Protein AF-A0A7C6P1P8-F1 (afdb_monomer)

Foldseek 3Di:
DVVVVVVVVVVVVVLVVVLVVLLVLLLVLLQQLLVLVVVLVVLVVVLVVLLVVCVPPVVVLNVCCCDDVNVPPPSNVVNVVSVVVSVVSVVSNVVSLVSNLVSVVVQVVSDQVSCCVRLVGDDDVVLSVQCSVCVVVQDRDPDSVVSSVSSSVSSVVSRPDDDD

pLDDT: mean 88.24, std 12.46, range [50.94, 98.44]

Nearest PDB structures (foldseek):
  8e00-assembly1_A  TM=4.284E-01  e=1.071E+00  Saccharomyces cerevisiae
  6nct-assembly1_B  TM=3.835E-01  e=2.037E+00  Homo sapiens
  5ew5-assembly4_D  TM=2.645E-01  e=1.071E+00  Escherichia coli
  5y05-assembly1_A  TM=2.823E-01  e=2.248E+00  Mycolicibacterium smegmatis MC2 155

Radius of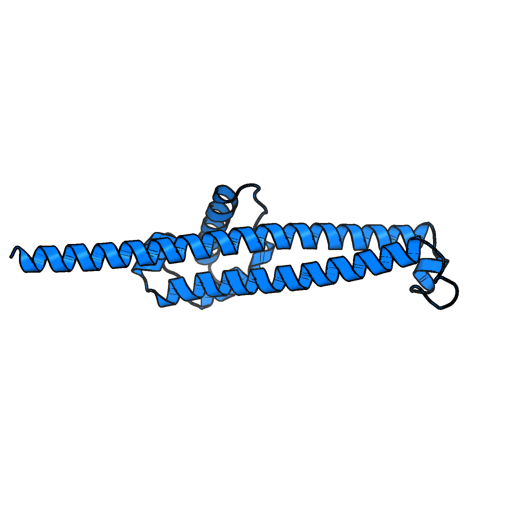 gyration: 22.88 Å; Cα contacts (8 Å, |Δi|>4): 119; chains: 1; bounding box: 51×26×79 Å

Solvent-accessible surface area (backbone atoms only — not comparable to full-atom values): 8839 Å² total; per-residue (Å²): 112,68,71,60,51,54,53,54,53,50,55,47,52,56,46,53,58,50,48,51,51,50,43,51,50,34,40,52,23,42,40,47,25,46,53,30,46,51,53,25,50,56,38,47,55,49,46,53,56,49,52,56,48,27,53,74,76,37,41,69,48,46,77,47,73,49,39,92,90,34,78,78,44,67,66,44,52,50,53,52,51,44,54,54,50,30,52,54,33,45,55,52,22,56,52,23,48,53,45,32,51,49,34,52,50,54,34,57,75,64,32,66,67,41,22,37,75,66,62,67,45,78,78,54,70,71,50,52,54,52,47,65,76,49,47,88,73,61,75,81,47,88,55,62,67,54,30,35,53,50,49,43,50,50,52,51,53,55,63,69,50,75,84,131

Mean predicted aligned error: 6.83 Å

Secondary structure (DSSP, 8-state):
-HHHHHHHHHHHHHHHHHHHHHHHHHHHHHHHHHHHHHHHHHHHHHHHHHHHHHHHH-HHHHHTTT-TTTTT-HHHHHHHHHHHHHHHHHHHHHHHHHHHHHHHHHHHHT-HHHHHHHTSS---HHHHHHHHHTGGGS---SSHHHHHHHHHHHHHHHHHSPP-

Structure (mmCIF, N/CA/C/O backbone):
data_AF-A0A7C6P1P8-F1
#
_entry.id   AF-A0A7C6P1P8-F1
#
loop_
_atom_site.group_PDB
_atom_site.id
_atom_site.type_symbol
_atom_site.label_atom_id
_atom_site.label_alt_id
_atom_site.label_comp_id
_atom_site.label_asym_id
_atom_site.label_entity_id
_atom_site.label_seq_id
_atom_site.pdbx_PDB_ins_code
_atom_site.Cartn_x
_atom_site.Cartn_y
_atom_site.Cartn_z
_atom_site.occupancy
_atom_site.B_iso_or_equiv
_atom_site.auth_seq_id
_atom_site.auth_comp_id
_atom_site.auth_asym_id
_atom_site.auth_atom_id
_atom_site.pdbx_PDB_model_num
ATOM 1 N N . MET A 1 1 ? -15.054 3.301 46.438 1.00 60.84 1 MET A N 1
ATOM 2 C CA . MET A 1 1 ? -15.630 3.971 45.246 1.00 60.84 1 MET A CA 1
ATOM 3 C C . MET A 1 1 ? -14.562 4.733 44.479 1.00 60.84 1 MET A C 1
ATOM 5 O O . MET A 1 1 ? -14.574 4.644 43.265 1.00 60.84 1 MET A O 1
ATOM 9 N N . GLU A 1 2 ? -13.632 5.410 45.156 1.00 63.78 2 GLU A N 1
ATOM 10 C CA . GLU A 1 2 ? -12.509 6.123 44.520 1.00 63.78 2 GLU A CA 1
ATOM 11 C C . GLU A 1 2 ? -11.496 5.169 43.857 1.00 63.78 2 GLU A C 1
ATOM 13 O O . GLU A 1 2 ? -11.238 5.313 42.671 1.00 63.78 2 GLU A O 1
ATOM 18 N N . GLU A 1 3 ? -11.086 4.092 44.542 1.00 62.62 3 GLU A N 1
ATOM 19 C CA . GLU A 1 3 ? -10.200 3.049 43.973 1.00 62.62 3 GLU A CA 1
ATOM 20 C C . GLU A 1 3 ? -10.800 2.314 42.763 1.00 62.62 3 GLU A C 1
ATOM 22 O O . GLU A 1 3 ? -10.082 1.908 41.858 1.00 62.62 3 GLU A O 1
ATOM 27 N N . ILE A 1 4 ? -12.128 2.142 42.724 1.00 67.12 4 ILE A N 1
ATOM 28 C CA . ILE A 1 4 ? -12.793 1.530 41.564 1.00 67.12 4 ILE A CA 1
ATOM 29 C C . ILE A 1 4 ? -12.767 2.516 40.398 1.00 67.12 4 ILE A C 1
ATOM 31 O O . ILE A 1 4 ? -12.526 2.112 39.280 1.00 67.12 4 ILE A O 1
ATOM 35 N N . LYS A 1 5 ? -12.957 3.814 40.625 1.00 66.75 5 LYS A N 1
ATOM 36 C CA . LYS A 1 5 ? -12.894 4.791 39.536 1.00 66.75 5 LYS A CA 1
ATOM 37 C C . LYS A 1 5 ? -11.484 4.892 38.932 1.00 66.75 5 LYS A C 1
ATOM 39 O O . LYS A 1 5 ? -11.348 4.907 37.718 1.00 66.75 5 LYS A O 1
ATOM 44 N N . GLU A 1 6 ? -10.455 4.872 39.774 1.00 70.38 6 GLU A N 1
ATOM 45 C CA . GLU A 1 6 ? -9.048 4.990 39.365 1.00 70.38 6 GLU A CA 1
ATOM 46 C C . GLU A 1 6 ? -8.565 3.812 38.497 1.00 70.38 6 GLU A C 1
ATOM 48 O O . GLU A 1 6 ? -7.874 4.015 37.500 1.00 70.38 6 GLU A O 1
ATOM 53 N N . VAL A 1 7 ? -8.986 2.581 38.815 1.00 70.81 7 VAL A N 1
ATOM 54 C CA . VAL A 1 7 ? -8.667 1.396 37.995 1.00 70.81 7 VAL A CA 1
ATOM 55 C C . VAL A 1 7 ? -9.317 1.484 36.612 1.00 70.81 7 VAL A C 1
ATOM 57 O O . VAL A 1 7 ? -8.662 1.202 35.614 1.00 70.81 7 VAL A O 1
ATOM 60 N N . TRP A 1 8 ? -10.575 1.925 36.542 1.00 66.81 8 TRP A N 1
ATOM 61 C CA . TRP A 1 8 ? -11.303 2.035 35.275 1.00 66.81 8 TRP A CA 1
ATOM 62 C C . TRP A 1 8 ? -10.754 3.161 34.394 1.00 66.81 8 TRP A C 1
ATOM 64 O O . TRP A 1 8 ? -10.688 3.001 33.178 1.00 66.81 8 TRP A O 1
ATOM 74 N N . ASP A 1 9 ? -10.325 4.271 34.999 1.00 73.06 9 ASP A N 1
ATOM 75 C CA . ASP A 1 9 ? -9.666 5.366 34.282 1.00 73.06 9 ASP A CA 1
ATOM 76 C C . ASP A 1 9 ? -8.300 4.905 33.716 1.00 73.06 9 ASP A C 1
ATOM 78 O O . ASP A 1 9 ? -7.985 5.201 32.566 1.00 73.06 9 ASP A O 1
ATOM 82 N N . THR A 1 10 ? -7.542 4.085 34.459 1.00 76.94 10 THR A N 1
ATOM 83 C CA . THR A 1 10 ? -6.240 3.536 34.016 1.00 76.94 10 THR A CA 1
ATOM 84 C C . THR A 1 10 ? -6.380 2.494 32.898 1.00 76.94 10 THR A C 1
ATOM 86 O O . THR A 1 10 ? -5.615 2.496 31.934 1.00 76.94 10 THR A O 1
ATOM 89 N N . GLU A 1 11 ? -7.346 1.576 33.007 1.00 76.38 11 GLU A N 1
ATOM 90 C CA . GLU A 1 11 ? -7.613 0.565 31.971 1.00 76.38 11 GLU A CA 1
ATOM 91 C C . GLU A 1 11 ? -8.101 1.205 30.667 1.00 76.38 11 GLU A C 1
ATOM 93 O O . GLU A 1 11 ? -7.747 0.745 29.580 1.00 76.38 11 GLU A O 1
ATOM 98 N N . ARG A 1 12 ? -8.872 2.291 30.776 1.00 74.50 12 ARG A N 1
ATOM 99 C CA . ARG A 1 12 ? -9.324 3.080 29.634 1.00 74.50 12 ARG A CA 1
ATOM 100 C C . ARG A 1 12 ? -8.173 3.813 28.949 1.00 74.50 12 ARG A C 1
ATOM 102 O O . ARG A 1 12 ? -8.060 3.719 27.733 1.00 74.50 12 ARG A O 1
ATOM 109 N N . GLU A 1 13 ? -7.303 4.477 29.705 1.00 79.50 13 GLU A N 1
ATOM 110 C CA . GLU A 1 13 ? -6.124 5.164 29.155 1.00 79.50 13 GLU A CA 1
ATOM 111 C C . GLU A 1 13 ? -5.200 4.175 28.418 1.00 79.50 13 GLU A C 1
ATOM 113 O O . GLU A 1 13 ? -4.804 4.410 27.280 1.00 79.50 13 GLU A O 1
ATOM 118 N N . ALA A 1 14 ? -4.956 2.993 28.997 1.00 80.50 14 ALA A N 1
ATOM 119 C CA . ALA A 1 14 ? -4.168 1.943 28.347 1.00 80.50 14 ALA A CA 1
ATOM 120 C C . ALA A 1 14 ? -4.814 1.389 27.058 1.00 80.50 14 ALA A C 1
ATOM 122 O O . ALA A 1 14 ? -4.111 0.924 26.154 1.00 80.50 14 ALA A O 1
ATOM 123 N N . MET A 1 15 ? -6.146 1.399 26.977 1.00 81.56 15 MET A N 1
ATOM 124 C CA . MET A 1 15 ? -6.893 0.990 25.788 1.00 81.56 15 MET A CA 1
ATOM 125 C C . MET A 1 15 ? -6.821 2.050 24.685 1.00 81.56 15 MET A C 1
ATOM 127 O O . MET A 1 15 ? -6.557 1.702 23.533 1.00 81.56 15 MET A O 1
ATOM 131 N N . GLU A 1 16 ? -6.990 3.324 25.039 1.00 82.81 16 GLU A N 1
ATOM 132 C CA . GLU A 1 16 ? -6.855 4.463 24.123 1.00 82.81 16 GLU A CA 1
ATOM 133 C C . GLU A 1 16 ? -5.436 4.498 23.517 1.00 82.81 16 GLU A C 1
ATOM 135 O O . GLU A 1 16 ? -5.296 4.523 22.292 1.00 82.81 16 GLU A O 1
ATOM 140 N N . ASP A 1 17 ? -4.396 4.305 24.337 1.00 90.25 17 ASP A N 1
ATOM 141 C CA . ASP A 1 17 ? -2.995 4.163 23.901 1.00 90.25 17 ASP A CA 1
ATOM 142 C C . ASP A 1 17 ? -2.780 2.998 22.917 1.00 90.25 17 ASP A C 1
ATOM 144 O O . ASP A 1 17 ? -1.929 3.051 22.021 1.00 90.25 17 ASP A O 1
ATOM 148 N N . LYS A 1 18 ? -3.502 1.886 23.100 1.00 92.88 18 LYS A N 1
ATOM 149 C CA . LYS A 1 18 ? -3.419 0.726 22.202 1.00 92.88 18 LYS A CA 1
ATOM 150 C C . LYS A 1 18 ? -4.070 1.040 20.856 1.00 92.88 18 LYS A C 1
ATOM 152 O O . LYS A 1 18 ? -3.511 0.675 19.822 1.00 92.88 18 LYS A O 1
ATOM 157 N N . PHE A 1 19 ? -5.237 1.678 20.857 1.00 95.50 19 PHE A N 1
ATOM 158 C CA . PHE A 1 19 ? -5.949 2.022 19.626 1.00 95.50 19 PHE A CA 1
ATOM 159 C C . PHE A 1 19 ? -5.215 3.093 18.824 1.00 95.50 19 PHE A C 1
ATOM 161 O O . PHE A 1 19 ? -5.156 2.986 17.601 1.00 95.50 19 PHE A O 1
ATOM 168 N N . GLU A 1 20 ? -4.583 4.059 19.491 1.00 95.38 20 GLU A N 1
ATOM 169 C CA . GLU A 1 20 ? -3.735 5.054 18.832 1.00 95.38 20 GLU A CA 1
ATOM 170 C C . GLU A 1 20 ? -2.568 4.389 18.089 1.00 95.38 20 GLU A C 1
ATOM 172 O O . GLU A 1 20 ? -2.368 4.644 16.903 1.00 95.38 20 GLU A O 1
ATOM 177 N N . LYS A 1 21 ? -1.873 3.433 18.719 1.00 96.25 21 LYS A N 1
ATOM 178 C CA . LYS A 1 21 ? -0.784 2.687 18.061 1.00 96.25 21 LYS A CA 1
ATOM 179 C C . LYS A 1 21 ? -1.255 1.904 16.841 1.00 96.25 21 LYS A C 1
ATOM 181 O O . LYS A 1 21 ? -0.595 1.937 15.808 1.00 96.25 21 LYS A O 1
ATOM 186 N N . LEU A 1 22 ? -2.391 1.215 16.943 1.00 97.94 22 LEU A N 1
ATOM 187 C CA . LEU A 1 22 ? -2.960 0.467 15.817 1.00 97.94 22 LEU A CA 1
ATOM 188 C C . LEU A 1 22 ? -3.369 1.396 14.664 1.00 97.94 22 LEU A C 1
ATOM 190 O O . LEU A 1 22 ? -3.162 1.062 13.498 1.00 97.94 22 LEU A O 1
ATOM 194 N N . ARG A 1 23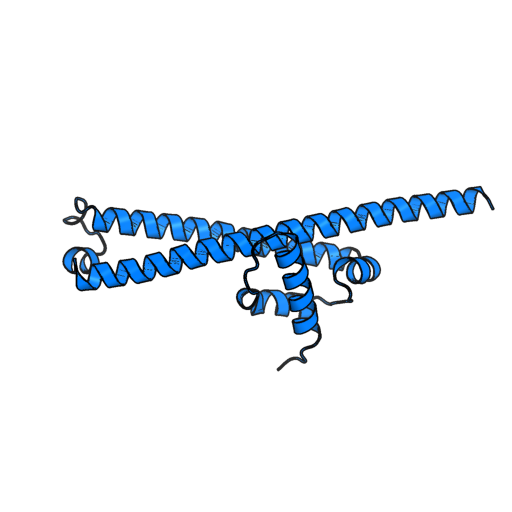 ? -3.917 2.574 14.982 1.00 97.50 23 ARG A N 1
ATOM 195 C CA . ARG A 1 23 ? -4.261 3.610 14.001 1.00 97.50 23 ARG A CA 1
ATOM 196 C C . ARG A 1 23 ? -3.015 4.129 13.286 1.00 97.50 23 ARG A C 1
ATOM 198 O O . ARG A 1 23 ? -3.016 4.217 12.060 1.00 97.50 23 ARG A O 1
ATOM 205 N N . ASP A 1 24 ? -1.956 4.429 14.029 1.00 96.56 24 ASP A N 1
ATOM 206 C CA . ASP A 1 24 ? -0.688 4.897 13.467 1.00 96.56 24 ASP A CA 1
ATOM 207 C C . ASP A 1 24 ? -0.028 3.832 12.585 1.00 96.56 24 ASP A C 1
ATOM 209 O O . ASP A 1 24 ? 0.437 4.137 11.484 1.00 96.56 24 ASP A O 1
ATOM 213 N N . GLU A 1 25 ? -0.032 2.570 13.023 1.00 97.50 25 GLU A N 1
ATOM 214 C CA . GLU A 1 25 ? 0.456 1.436 12.234 1.00 97.50 25 GLU A CA 1
ATOM 215 C C . GLU A 1 25 ? -0.317 1.290 10.919 1.00 97.50 25 GLU A C 1
ATOM 217 O O . GLU A 1 25 ? 0.303 1.178 9.857 1.00 97.50 25 GLU A O 1
ATOM 222 N N . LEU A 1 26 ? -1.653 1.345 10.970 1.00 98.12 26 LEU A N 1
ATOM 223 C CA . LEU A 1 26 ? -2.497 1.288 9.778 1.00 98.12 26 LEU A CA 1
ATOM 224 C C . LEU A 1 26 ? -2.191 2.447 8.833 1.00 98.12 26 LEU A C 1
ATOM 226 O O . LEU A 1 26 ? -1.962 2.232 7.646 1.00 98.12 26 LEU A O 1
ATOM 230 N N . LYS A 1 27 ? -2.133 3.669 9.356 1.00 97.00 27 LYS A N 1
ATOM 231 C CA . LYS A 1 27 ? -1.865 4.870 8.567 1.00 97.00 27 LYS A CA 1
ATOM 232 C C . LYS A 1 27 ? -0.519 4.810 7.858 1.00 97.00 27 LYS A C 1
ATOM 234 O O . LYS A 1 27 ? -0.444 5.097 6.664 1.00 97.00 27 LYS A O 1
ATOM 239 N N . ILE A 1 28 ? 0.537 4.395 8.556 1.00 96.12 28 ILE A N 1
ATOM 240 C CA . ILE A 1 28 ? 1.859 4.202 7.951 1.00 96.12 28 ILE A CA 1
ATOM 241 C C . ILE A 1 28 ? 1.796 3.132 6.859 1.00 96.12 28 ILE A C 1
ATOM 243 O O . ILE A 1 28 ? 2.355 3.339 5.782 1.00 96.12 28 ILE A O 1
ATOM 247 N N . ALA A 1 29 ? 1.124 2.008 7.113 1.00 97.44 29 ALA A N 1
ATOM 248 C CA . ALA A 1 29 ? 1.030 0.918 6.151 1.00 97.44 29 ALA A CA 1
ATOM 249 C C . ALA A 1 29 ? 0.250 1.316 4.887 1.00 97.44 29 ALA A C 1
ATOM 251 O O . ALA A 1 29 ? 0.700 1.008 3.786 1.00 97.44 29 ALA A O 1
ATOM 252 N N . VAL A 1 30 ? -0.853 2.061 5.032 1.00 96.38 30 VAL A N 1
ATOM 253 C CA . VAL A 1 30 ? -1.623 2.627 3.911 1.00 96.38 30 VAL A CA 1
ATOM 254 C C . VAL A 1 30 ? -0.745 3.547 3.069 1.00 96.38 30 VAL A C 1
ATOM 256 O O . VAL A 1 30 ? -0.688 3.395 1.853 1.00 96.38 30 VAL A O 1
ATOM 259 N N . CYS A 1 31 ? -0.019 4.468 3.707 1.00 94.25 31 CYS A N 1
ATOM 260 C CA . CYS A 1 31 ? 0.843 5.407 2.991 1.00 94.25 31 CYS A CA 1
ATOM 261 C C . CYS A 1 31 ? 1.979 4.684 2.258 1.00 94.25 31 CYS A C 1
ATOM 263 O O . CYS A 1 31 ? 2.243 4.978 1.098 1.00 94.25 31 CYS A O 1
ATOM 265 N N . GLN A 1 32 ? 2.622 3.706 2.911 1.00 94.81 32 GLN A N 1
ATOM 266 C CA . GLN A 1 32 ? 3.655 2.884 2.277 1.00 94.81 32 GLN A CA 1
ATOM 267 C C . GLN A 1 32 ? 3.107 2.146 1.058 1.00 94.81 32 GLN A C 1
ATOM 269 O O . GLN A 1 32 ? 3.734 2.183 0.005 1.00 94.81 32 GLN A O 1
ATOM 274 N N . TYR A 1 33 ? 1.952 1.491 1.190 1.00 95.62 33 TYR A N 1
ATOM 275 C CA . TYR A 1 33 ? 1.322 0.798 0.072 1.00 95.62 33 TYR A CA 1
ATOM 276 C C . TYR A 1 33 ? 1.019 1.762 -1.080 1.00 95.62 33 TYR A C 1
ATOM 278 O O . TYR A 1 33 ? 1.454 1.514 -2.199 1.00 95.62 33 TYR A O 1
ATOM 286 N N . SER A 1 34 ? 0.356 2.886 -0.790 1.00 93.06 34 SER A N 1
ATOM 287 C CA . SER A 1 34 ? -0.012 3.897 -1.786 1.00 93.06 34 SER A CA 1
ATOM 288 C C . SER A 1 34 ? 1.207 4.412 -2.555 1.00 93.06 34 SER A C 1
ATOM 290 O O . SER A 1 34 ? 1.203 4.409 -3.784 1.00 93.06 34 SER A O 1
ATOM 292 N N . ASP A 1 35 ? 2.272 4.801 -1.849 1.00 92.75 35 ASP A N 1
ATOM 293 C CA . ASP A 1 35 ? 3.500 5.305 -2.470 1.00 92.75 35 ASP A CA 1
ATOM 294 C C . ASP A 1 35 ? 4.193 4.234 -3.321 1.00 92.75 35 ASP A C 1
ATOM 296 O O . ASP A 1 35 ? 4.580 4.493 -4.459 1.00 92.75 35 ASP A O 1
ATOM 300 N N . TYR A 1 36 ? 4.362 3.017 -2.797 1.00 94.50 36 TYR A N 1
ATOM 301 C CA . TYR A 1 36 ? 5.081 1.972 -3.526 1.00 94.50 36 TYR A CA 1
ATOM 302 C C . TYR A 1 36 ? 4.285 1.396 -4.697 1.00 94.50 36 TYR A C 1
ATOM 304 O O . TYR A 1 36 ? 4.902 1.034 -5.698 1.00 94.50 36 TYR A O 1
ATOM 312 N N . ASN A 1 37 ? 2.954 1.360 -4.606 1.00 93.50 37 ASN A N 1
ATOM 313 C CA . ASN A 1 37 ? 2.080 1.017 -5.724 1.00 93.50 37 ASN A CA 1
ATOM 314 C C . ASN A 1 37 ? 2.227 2.030 -6.866 1.00 93.50 37 ASN A C 1
ATOM 316 O O . ASN A 1 37 ? 2.454 1.637 -8.008 1.00 93.50 37 ASN A O 1
ATOM 320 N N . ASP A 1 38 ? 2.199 3.329 -6.553 1.00 92.81 38 ASP A N 1
ATOM 321 C CA . ASP A 1 38 ? 2.381 4.392 -7.546 1.00 92.81 38 ASP A CA 1
ATOM 322 C C . ASP A 1 38 ? 3.778 4.341 -8.189 1.00 92.81 38 ASP A C 1
ATOM 324 O O . ASP A 1 38 ? 3.911 4.317 -9.414 1.00 92.81 38 ASP A O 1
ATOM 328 N N . TYR A 1 39 ? 4.840 4.211 -7.384 1.00 94.56 39 TYR A N 1
ATOM 329 C CA . TYR A 1 39 ? 6.208 4.116 -7.904 1.00 94.56 39 TYR A CA 1
ATOM 330 C C . TYR A 1 39 ? 6.419 2.894 -8.798 1.00 94.56 39 TYR A C 1
ATOM 332 O O . TYR A 1 39 ? 7.058 2.999 -9.849 1.00 94.56 39 TYR A O 1
ATOM 340 N N . TRP A 1 40 ? 5.907 1.731 -8.390 1.00 95.62 40 TRP A N 1
ATOM 341 C CA . TRP A 1 40 ? 5.981 0.523 -9.202 1.00 95.62 40 TRP A CA 1
ATOM 342 C C . TRP A 1 40 ? 5.184 0.685 -10.501 1.00 95.62 40 TRP A C 1
ATOM 344 O O . TRP A 1 40 ? 5.733 0.421 -11.572 1.00 95.62 40 TRP A O 1
ATOM 354 N N . GLY A 1 41 ? 3.962 1.223 -10.437 1.00 93.62 41 GLY A N 1
ATOM 355 C CA . GLY A 1 41 ? 3.132 1.504 -11.610 1.00 93.62 41 GLY A CA 1
ATOM 356 C C . GLY A 1 41 ? 3.801 2.456 -12.608 1.00 93.62 41 GLY A C 1
ATOM 357 O O . GLY A 1 41 ? 3.814 2.189 -13.811 1.00 93.62 41 GLY A O 1
ATOM 358 N N . MET A 1 42 ? 4.447 3.526 -12.129 1.00 95.56 42 MET A N 1
ATOM 359 C CA . MET A 1 42 ? 5.230 4.435 -12.978 1.00 95.56 42 MET A CA 1
ATOM 360 C C . MET A 1 42 ? 6.400 3.724 -13.672 1.00 95.56 42 MET A C 1
ATOM 362 O O . MET A 1 42 ? 6.696 4.002 -14.837 1.00 95.56 42 MET A O 1
ATOM 366 N N . LEU A 1 43 ? 7.083 2.815 -12.971 1.00 97.56 43 LEU A N 1
ATOM 367 C CA . LEU A 1 43 ? 8.211 2.056 -13.513 1.00 97.56 43 LEU A CA 1
ATOM 368 C C . LEU A 1 43 ? 7.772 0.983 -14.515 1.00 97.56 43 LEU A C 1
ATOM 370 O O . LEU A 1 43 ? 8.470 0.789 -15.510 1.00 97.56 43 LEU A O 1
ATOM 374 N N . GLU A 1 44 ? 6.647 0.309 -14.279 1.00 96.38 44 GLU A N 1
ATOM 375 C CA . GLU A 1 44 ? 6.024 -0.619 -15.233 1.00 96.38 44 GLU A CA 1
ATOM 376 C C . GLU A 1 44 ? 5.608 0.119 -16.510 1.00 96.38 44 GLU A C 1
ATOM 378 O O . GLU A 1 44 ? 6.021 -0.264 -17.604 1.00 96.38 44 GLU A O 1
ATOM 383 N N . GLY A 1 45 ? 4.906 1.250 -16.388 1.00 97.06 45 GLY A N 1
ATOM 384 C CA . GLY A 1 45 ? 4.498 2.048 -17.548 1.00 97.06 45 GLY A CA 1
ATOM 385 C C . GLY A 1 45 ? 5.684 2.585 -18.358 1.00 97.06 45 GLY A C 1
ATOM 386 O O . GLY A 1 45 ? 5.667 2.585 -19.593 1.00 97.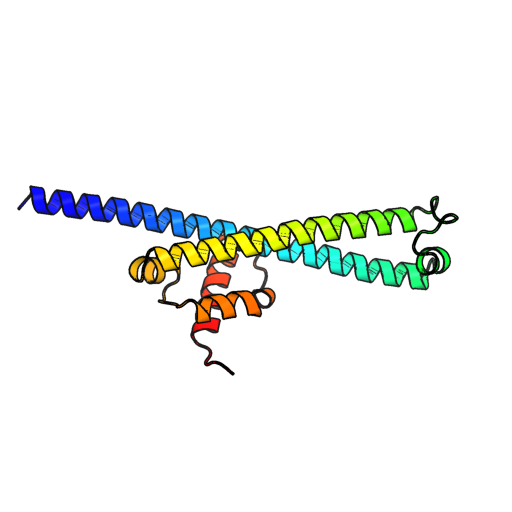06 45 GLY A O 1
ATOM 387 N N . LEU A 1 46 ? 6.762 3.002 -17.682 1.00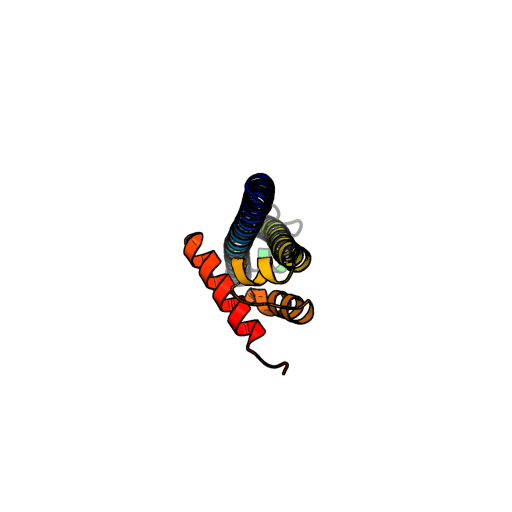 97.50 46 LEU A N 1
ATOM 388 C CA . LEU A 1 46 ? 8.004 3.392 -18.351 1.00 97.50 46 LEU A CA 1
ATOM 389 C C . LEU A 1 46 ? 8.687 2.196 -19.026 1.00 97.50 46 LEU A C 1
ATOM 391 O O . LEU A 1 46 ? 9.233 2.354 -20.118 1.00 97.50 46 LEU A O 1
ATOM 395 N N . LEU A 1 47 ? 8.682 1.021 -18.391 1.00 95.88 47 LEU A N 1
ATOM 396 C CA . LEU A 1 47 ? 9.252 -0.207 -18.941 1.00 95.88 47 LEU A CA 1
ATOM 397 C C . LEU A 1 47 ? 8.545 -0.625 -20.228 1.00 95.88 47 LEU A C 1
ATOM 399 O O . LEU A 1 47 ? 9.228 -0.902 -21.214 1.00 95.88 47 LEU A O 1
ATOM 403 N N . GLU A 1 48 ? 7.215 -0.609 -20.235 1.00 95.88 48 GLU A N 1
ATOM 404 C CA . GLU A 1 48 ? 6.394 -0.906 -21.411 1.00 95.88 48 GLU A CA 1
ATOM 405 C C . GLU A 1 48 ? 6.658 0.099 -22.541 1.00 95.88 48 GLU A C 1
ATOM 407 O O . GLU A 1 48 ? 7.032 -0.290 -23.649 1.00 95.88 48 GLU A O 1
ATOM 412 N N . SER A 1 49 ? 6.604 1.400 -22.234 1.00 96.56 49 SER A N 1
ATOM 413 C CA . SER A 1 49 ? 6.870 2.469 -23.210 1.00 96.56 49 SER A CA 1
ATOM 414 C C . SER A 1 49 ? 8.284 2.387 -23.804 1.00 96.56 49 SER A C 1
ATOM 416 O O . SER A 1 49 ? 8.524 2.717 -24.973 1.00 96.56 49 SER A O 1
ATOM 418 N N . TYR A 1 50 ? 9.262 1.974 -22.992 1.00 93.38 50 TYR A N 1
ATOM 419 C CA . TYR A 1 50 ? 10.637 1.792 -23.439 1.00 93.38 50 TYR A CA 1
ATOM 420 C C . TYR A 1 50 ? 10.796 0.539 -24.306 1.00 93.38 50 TYR A C 1
ATOM 422 O O . TYR A 1 50 ? 11.521 0.603 -25.298 1.00 93.38 50 TYR A O 1
ATOM 430 N N . ASP A 1 51 ? 10.121 -0.569 -23.978 1.00 92.00 51 ASP A N 1
ATOM 431 C CA . ASP A 1 51 ? 10.099 -1.785 -24.805 1.00 92.00 51 ASP A CA 1
ATOM 432 C C . ASP A 1 51 ? 9.576 -1.478 -26.217 1.00 92.00 51 ASP A C 1
ATOM 434 O O . ASP A 1 51 ? 10.272 -1.759 -27.195 1.00 92.00 51 ASP A O 1
ATOM 438 N N . GLU A 1 52 ? 8.441 -0.777 -26.316 1.00 92.31 52 GLU A N 1
ATOM 439 C CA . GLU A 1 52 ? 7.840 -0.341 -27.587 1.00 92.31 52 GLU A CA 1
ATOM 440 C C . GLU A 1 52 ? 8.785 0.590 -28.370 1.00 92.31 52 GLU A C 1
ATOM 442 O O . GLU A 1 52 ? 9.003 0.444 -29.577 1.00 92.31 52 GLU A O 1
ATOM 447 N N . SER A 1 53 ? 9.442 1.525 -27.675 1.00 91.44 53 SER A N 1
ATOM 448 C CA . SER A 1 53 ? 10.442 2.403 -28.294 1.00 91.44 53 SER A CA 1
ATOM 449 C C . SER A 1 53 ? 11.626 1.619 -28.870 1.00 91.44 53 SER A C 1
ATOM 451 O O . SER A 1 53 ? 12.146 1.974 -29.932 1.00 91.44 53 SER A O 1
ATOM 453 N N . LEU A 1 54 ? 12.077 0.556 -28.198 1.00 89.25 54 LEU A N 1
ATOM 454 C CA . LEU A 1 54 ? 13.137 -0.302 -28.726 1.00 89.25 54 LEU A CA 1
ATOM 455 C C . LEU A 1 54 ? 12.664 -1.095 -29.940 1.00 89.25 54 LEU A C 1
ATOM 457 O O . LEU A 1 54 ? 13.423 -1.198 -30.902 1.00 89.25 54 LEU A O 1
ATOM 461 N N . GLU A 1 55 ? 11.435 -1.609 -29.930 1.00 88.62 55 GLU A N 1
ATOM 462 C CA . GLU A 1 55 ? 10.853 -2.301 -31.082 1.00 88.62 55 GLU A CA 1
ATOM 463 C C . GLU A 1 55 ? 10.879 -1.411 -32.335 1.00 88.62 55 GLU A C 1
ATOM 465 O O . GLU A 1 55 ? 11.289 -1.854 -33.412 1.00 88.62 55 GLU A O 1
ATOM 470 N N . HIS A 1 56 ? 10.532 -0.130 -32.190 1.00 88.94 56 HIS A N 1
ATOM 471 C CA . HIS A 1 56 ? 10.473 0.813 -33.305 1.00 88.94 56 HIS A CA 1
ATOM 472 C C . HIS A 1 56 ? 11.827 1.386 -33.736 1.00 88.94 56 HIS A C 1
ATOM 474 O O . HIS A 1 56 ? 12.077 1.529 -34.936 1.00 88.94 56 HIS A O 1
ATOM 480 N N . TYR A 1 57 ? 12.695 1.747 -32.789 1.00 86.25 57 TYR A N 1
ATOM 481 C CA . TYR A 1 57 ? 13.894 2.544 -33.080 1.00 86.25 57 TYR A CA 1
ATOM 482 C C . TYR A 1 57 ? 15.213 1.762 -32.984 1.00 86.25 57 TYR A C 1
ATOM 484 O O . TYR A 1 57 ? 16.218 2.205 -33.541 1.00 86.25 57 TYR A O 1
ATOM 492 N N . ASP A 1 58 ? 15.239 0.601 -32.322 1.00 82.50 58 ASP A N 1
ATOM 493 C CA . ASP A 1 58 ? 16.424 -0.263 -32.182 1.00 82.50 58 ASP A CA 1
ATOM 494 C C . ASP A 1 58 ? 16.010 -1.746 -32.190 1.00 82.50 58 ASP A C 1
ATOM 496 O O . ASP A 1 58 ? 16.316 -2.510 -31.272 1.00 82.50 58 ASP A O 1
ATOM 500 N N . PHE A 1 59 ? 15.305 -2.159 -33.253 1.00 82.44 59 PHE A N 1
ATOM 501 C CA . PHE A 1 59 ? 14.725 -3.502 -33.395 1.00 82.44 59 PHE A CA 1
ATOM 502 C C . PHE A 1 59 ? 15.735 -4.632 -33.150 1.00 82.44 59 PHE A C 1
ATOM 504 O O . PHE A 1 59 ? 15.400 -5.665 -32.582 1.00 82.44 59 PHE A O 1
ATOM 511 N N . GLU A 1 60 ? 16.999 -4.449 -33.540 1.00 80.69 60 GLU A N 1
ATOM 512 C CA . GLU A 1 60 ? 18.059 -5.427 -33.279 1.00 80.69 60 GLU A CA 1
ATOM 513 C C . GLU A 1 60 ? 18.316 -5.611 -31.771 1.00 80.69 60 GLU A C 1
ATOM 515 O O . GLU A 1 60 ? 18.506 -6.737 -31.302 1.00 80.69 60 GLU A O 1
ATOM 520 N N . ALA A 1 61 ? 18.311 -4.526 -30.990 1.00 77.19 61 ALA A N 1
ATOM 521 C CA . ALA A 1 61 ? 18.435 -4.586 -29.535 1.00 77.19 61 ALA A CA 1
ATOM 522 C C . ALA A 1 61 ? 17.215 -5.255 -28.883 1.00 77.19 61 ALA A C 1
ATOM 524 O O . ALA A 1 61 ? 17.398 -6.071 -27.976 1.00 77.19 61 ALA A O 1
ATOM 525 N N . TRP A 1 62 ? 16.011 -4.951 -29.376 1.00 82.75 62 TRP A N 1
ATOM 526 C CA . TRP A 1 62 ? 14.753 -5.550 -28.926 1.00 82.75 62 TRP A CA 1
ATOM 527 C C . TRP A 1 62 ? 14.691 -7.056 -29.236 1.00 82.75 62 TRP A C 1
ATOM 529 O O . TRP A 1 62 ? 14.636 -7.881 -28.324 1.00 82.75 62 TRP A O 1
ATOM 539 N N . PHE A 1 63 ? 14.845 -7.435 -30.509 1.00 79.62 63 PHE A N 1
ATOM 540 C CA . PHE A 1 63 ? 14.766 -8.819 -30.992 1.00 79.62 63 PHE A CA 1
ATOM 541 C C . PHE A 1 63 ? 15.840 -9.726 -30.385 1.00 79.62 63 PHE A C 1
ATOM 543 O O . PHE A 1 63 ? 15.599 -10.898 -30.097 1.00 79.62 63 PHE A O 1
ATOM 550 N N . SER A 1 64 ? 17.049 -9.200 -30.168 1.00 73.56 64 SER A N 1
ATOM 551 C CA . SER A 1 64 ? 18.132 -9.981 -29.563 1.00 73.56 64 SER A CA 1
ATOM 552 C C . SER A 1 64 ? 17.991 -10.157 -28.048 1.00 73.56 64 SER A C 1
ATOM 554 O O . SER A 1 64 ? 18.820 -10.854 -27.454 1.00 73.56 64 SER A O 1
ATOM 556 N N . GLY A 1 65 ? 17.009 -9.516 -27.401 1.00 65.56 65 GLY A N 1
ATOM 557 C CA . GLY A 1 65 ? 16.792 -9.589 -25.953 1.00 65.56 65 GLY A CA 1
ATOM 558 C C . GLY A 1 65 ? 18.017 -9.175 -25.129 1.00 65.56 65 GLY A C 1
ATOM 559 O O . GLY A 1 65 ? 18.206 -9.628 -23.998 1.00 65.56 65 GLY A O 1
ATOM 560 N N . GLY A 1 66 ? 18.921 -8.374 -25.698 1.00 58.22 66 GLY A N 1
ATOM 561 C CA . GLY A 1 66 ? 20.191 -8.053 -25.056 1.00 58.22 66 GLY A CA 1
ATOM 562 C C . GLY A 1 66 ? 21.285 -9.131 -25.182 1.00 58.22 66 GLY A C 1
ATOM 563 O O . GLY A 1 66 ? 22.146 -9.221 -24.293 1.00 58.22 66 GLY A O 1
ATOM 564 N N . GLY A 1 67 ? 21.253 -9.940 -26.252 1.00 52.09 67 GLY A N 1
ATOM 565 C CA . GLY A 1 67 ? 22.204 -11.006 -26.593 1.00 52.09 67 GLY A CA 1
ATOM 566 C C . GLY A 1 67 ? 23.647 -10.542 -26.854 1.00 52.09 67 GLY A C 1
ATOM 567 O O . GLY A 1 67 ? 23.974 -9.358 -26.769 1.00 52.09 67 GLY A O 1
ATOM 568 N N . LYS A 1 68 ? 24.556 -11.489 -27.143 1.00 52.69 68 LYS A N 1
ATOM 569 C CA . LYS A 1 68 ? 26.020 -11.292 -27.051 1.0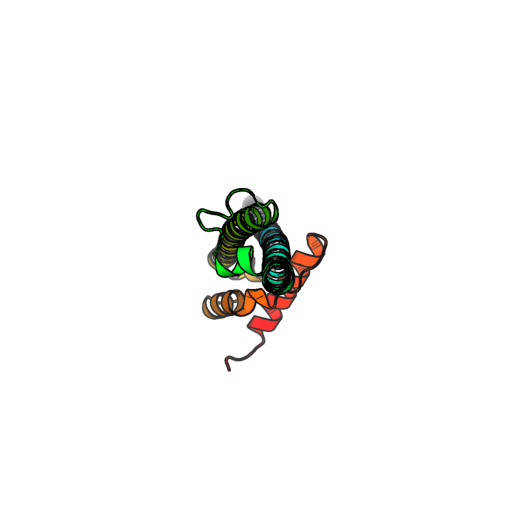0 52.69 68 LYS A CA 1
ATOM 570 C C . LYS A 1 68 ? 26.594 -10.099 -27.837 1.00 52.69 68 LYS A C 1
ATOM 572 O O . LYS A 1 68 ? 27.568 -9.548 -27.316 1.00 52.69 68 LYS A O 1
ATOM 577 N N . ASP A 1 69 ? 26.002 -9.708 -28.968 1.00 54.12 69 ASP A N 1
ATOM 578 C CA . ASP A 1 69 ? 26.424 -8.568 -29.814 1.00 54.12 69 ASP A CA 1
ATOM 579 C C . ASP A 1 69 ? 25.874 -7.203 -29.368 1.00 54.12 69 ASP A C 1
ATOM 581 O O . ASP A 1 69 ? 26.384 -6.156 -29.754 1.00 54.12 69 ASP A O 1
ATOM 585 N N . SER A 1 70 ? 24.888 -7.181 -28.472 1.00 54.31 70 SER A N 1
ATOM 586 C CA . SER A 1 70 ? 24.214 -5.953 -28.027 1.00 54.31 70 SER A CA 1
ATOM 587 C C . SER A 1 70 ? 24.708 -5.431 -26.665 1.00 54.31 70 SER A C 1
ATOM 589 O O . SER A 1 70 ? 24.284 -4.375 -26.196 1.00 54.31 70 SER A O 1
ATOM 591 N N . ARG A 1 71 ? 25.674 -6.123 -26.034 1.00 52.09 71 ARG A N 1
ATOM 592 C CA . ARG A 1 71 ? 26.253 -5.787 -24.708 1.00 52.09 71 ARG A CA 1
ATOM 593 C C . ARG A 1 71 ? 26.914 -4.395 -24.632 1.00 52.09 71 ARG A C 1
ATOM 595 O O . ARG A 1 71 ? 27.213 -3.907 -23.534 1.00 52.09 71 ARG A O 1
ATOM 602 N N . GLY A 1 72 ? 27.135 -3.753 -25.778 1.00 55.19 72 GLY A N 1
ATOM 603 C CA . GLY A 1 72 ? 27.685 -2.402 -25.896 1.00 55.19 72 GLY A CA 1
ATOM 604 C C . GLY A 1 72 ? 26.657 -1.274 -26.037 1.00 55.19 72 GLY A C 1
ATOM 605 O O . GLY A 1 72 ? 27.006 -0.137 -25.725 1.00 55.19 72 GLY A O 1
ATOM 606 N N . LYS A 1 73 ? 25.416 -1.544 -26.472 1.00 73.94 73 LYS A N 1
ATOM 607 C CA . LYS A 1 73 ? 24.437 -0.476 -26.727 1.00 73.94 73 LYS A CA 1
ATOM 608 C C . LYS A 1 73 ? 23.855 0.033 -25.403 1.00 73.94 73 LYS A C 1
ATOM 610 O O . LYS A 1 73 ? 23.420 -0.751 -24.557 1.00 73.94 73 LYS A O 1
ATOM 615 N N . LEU A 1 74 ? 23.869 1.355 -25.216 1.00 83.50 74 LEU A N 1
ATOM 616 C CA . LEU A 1 74 ? 23.307 2.017 -24.030 1.00 83.50 74 LEU A CA 1
ATOM 617 C C . LEU A 1 74 ? 21.828 1.660 -23.829 1.00 83.50 74 LEU A C 1
ATOM 619 O O . LEU A 1 74 ? 21.399 1.506 -22.690 1.00 83.50 74 LEU A O 1
ATOM 623 N N . THR A 1 75 ? 21.096 1.439 -24.922 1.00 83.75 75 THR A N 1
ATOM 624 C CA . THR A 1 75 ? 19.678 1.067 -24.937 1.00 83.75 75 THR A CA 1
ATOM 625 C C . THR A 1 75 ? 19.393 -0.258 -24.229 1.00 83.75 75 THR A C 1
ATOM 627 O O . THR A 1 75 ? 18.565 -0.331 -23.326 1.00 83.75 75 THR A O 1
ATOM 630 N N . VAL A 1 76 ? 20.172 -1.300 -24.526 1.00 83.69 76 VAL A N 1
ATOM 631 C CA . VAL A 1 76 ? 20.067 -2.603 -23.846 1.00 83.69 76 VAL A CA 1
ATOM 632 C C . VAL A 1 76 ? 20.398 -2.503 -22.359 1.00 83.69 76 VAL A C 1
ATOM 634 O O . VAL A 1 76 ? 19.808 -3.208 -21.540 1.00 83.69 76 VAL A O 1
ATOM 637 N N . ARG A 1 77 ? 21.361 -1.654 -21.983 1.00 86.19 77 ARG A N 1
ATOM 638 C CA . ARG A 1 77 ? 21.704 -1.448 -20.568 1.00 86.19 77 ARG A CA 1
ATOM 639 C C . ARG A 1 77 ? 20.595 -0.711 -19.833 1.00 86.19 77 ARG A C 1
ATOM 641 O O . ARG A 1 77 ? 20.251 -1.136 -18.738 1.00 86.19 77 ARG A O 1
ATOM 648 N N . ALA A 1 78 ? 20.034 0.333 -20.438 1.00 89.31 78 ALA A N 1
ATOM 649 C CA . ALA A 1 78 ? 18.888 1.049 -19.894 1.00 89.31 78 ALA A CA 1
ATOM 650 C C . ALA A 1 78 ? 17.705 0.097 -19.680 1.00 89.31 78 ALA A C 1
ATOM 652 O O . ALA A 1 78 ? 17.199 0.033 -18.566 1.00 89.31 78 ALA A O 1
ATOM 653 N N . MET A 1 79 ? 17.375 -0.743 -20.671 1.00 88.94 79 MET A N 1
ATOM 654 C CA . MET A 1 79 ? 16.313 -1.746 -20.537 1.00 88.94 79 MET A CA 1
ATOM 655 C C . MET A 1 79 ? 16.559 -2.711 -19.377 1.00 88.94 79 MET A C 1
ATOM 657 O O . MET A 1 79 ? 15.671 -2.990 -18.578 1.00 88.94 79 MET A O 1
ATOM 661 N N . LYS A 1 80 ? 17.791 -3.222 -19.260 1.00 89.12 80 LYS A N 1
ATOM 662 C CA . LYS A 1 80 ? 18.163 -4.134 -18.172 1.00 89.12 80 LYS A CA 1
ATOM 663 C C . LYS A 1 80 ? 18.044 -3.466 -16.809 1.00 89.12 80 LYS A C 1
ATOM 665 O O . LYS A 1 80 ? 17.511 -4.090 -15.905 1.00 89.12 80 LYS A O 1
ATOM 670 N N . MET A 1 81 ? 18.530 -2.233 -16.666 1.00 93.06 81 MET A N 1
ATOM 671 C CA . MET A 1 81 ? 18.437 -1.488 -15.409 1.00 93.06 81 MET A CA 1
ATOM 672 C C . MET A 1 81 ? 16.990 -1.167 -15.050 1.00 93.06 81 MET A C 1
ATOM 674 O O . MET A 1 81 ? 16.626 -1.302 -13.887 1.00 93.06 81 MET A O 1
ATOM 678 N N . LEU A 1 82 ? 16.177 -0.797 -16.039 1.00 94.75 82 LEU A N 1
ATOM 679 C CA . LEU A 1 82 ? 14.760 -0.522 -15.853 1.00 94.75 82 LEU A CA 1
ATOM 680 C C . LEU A 1 82 ? 14.034 -1.776 -15.363 1.00 94.75 82 LEU A C 1
ATOM 682 O O . LEU A 1 82 ? 13.517 -1.745 -14.259 1.00 94.75 82 LEU A O 1
ATOM 686 N N . ARG A 1 83 ? 14.153 -2.915 -16.063 1.00 94.44 83 ARG A N 1
ATOM 687 C CA . ARG A 1 83 ? 13.602 -4.211 -15.612 1.00 94.44 83 ARG A CA 1
ATOM 688 C C . ARG A 1 83 ? 14.027 -4.581 -14.189 1.00 94.44 83 ARG A C 1
ATOM 690 O O . ARG A 1 83 ? 13.202 -5.014 -13.395 1.00 94.44 83 ARG A O 1
ATOM 697 N N . LEU A 1 84 ? 15.314 -4.420 -13.867 1.00 96.38 84 LEU A N 1
ATOM 698 C CA . LEU A 1 84 ? 15.841 -4.726 -12.531 1.00 96.38 84 LEU A CA 1
ATOM 699 C C . LEU A 1 84 ? 15.234 -3.813 -11.462 1.00 96.38 84 LEU A C 1
ATOM 701 O O . LEU A 1 84 ? 14.895 -4.275 -10.380 1.00 96.38 84 LEU A O 1
ATOM 705 N N . THR A 1 85 ? 15.100 -2.525 -11.767 1.00 97.44 85 THR A N 1
ATOM 706 C CA . THR A 1 85 ? 14.552 -1.531 -10.839 1.00 97.44 85 THR A CA 1
ATOM 707 C C . THR A 1 85 ? 13.059 -1.754 -10.643 1.00 97.44 85 THR A C 1
ATOM 709 O O . THR A 1 85 ? 12.609 -1.787 -9.505 1.00 97.44 85 THR A O 1
ATOM 712 N N . THR A 1 86 ? 12.311 -1.988 -11.721 1.00 97.81 86 THR A N 1
ATOM 713 C CA . THR A 1 86 ? 10.882 -2.306 -11.665 1.00 97.81 86 THR A CA 1
ATOM 714 C C . THR A 1 86 ? 10.626 -3.559 -10.828 1.00 97.81 86 THR A C 1
ATOM 716 O O . THR A 1 86 ? 9.791 -3.514 -9.933 1.00 97.81 86 THR A O 1
ATOM 719 N N . GLY A 1 87 ? 11.414 -4.628 -11.012 1.00 97.62 87 GLY A N 1
ATOM 720 C CA . GLY A 1 87 ? 11.304 -5.837 -10.187 1.00 97.62 87 GLY A CA 1
ATOM 721 C C . GLY A 1 87 ? 11.580 -5.592 -8.698 1.00 97.62 87 GLY A C 1
ATOM 722 O O . GLY A 1 87 ? 10.853 -6.094 -7.849 1.00 97.62 87 GLY A O 1
ATOM 723 N N . LEU A 1 88 ? 12.574 -4.762 -8.359 1.00 98.12 88 LEU A N 1
ATOM 724 C CA . LEU A 1 88 ? 12.823 -4.384 -6.960 1.00 98.12 88 LEU A CA 1
ATOM 725 C C . LEU A 1 88 ? 11.657 -3.589 -6.358 1.00 98.12 88 LEU A C 1
ATOM 727 O O . LEU A 1 88 ? 11.324 -3.783 -5.193 1.00 98.12 88 LEU A O 1
ATOM 731 N N . PHE A 1 89 ? 11.041 -2.692 -7.130 1.00 97.69 89 PHE A N 1
ATOM 732 C CA . PHE A 1 89 ? 9.881 -1.930 -6.666 1.00 97.69 89 PHE A CA 1
ATOM 733 C C . PHE A 1 89 ? 8.623 -2.789 -6.555 1.00 97.69 89 PHE A C 1
ATOM 735 O O . PHE A 1 89 ? 7.860 -2.567 -5.622 1.00 97.69 89 PHE A O 1
ATOM 742 N N . GLN A 1 90 ? 8.460 -3.803 -7.407 1.00 97.12 90 GLN A N 1
ATOM 743 C CA . GLN A 1 90 ? 7.422 -4.818 -7.244 1.00 97.12 90 GLN A CA 1
ATOM 744 C C . GLN A 1 90 ? 7.583 -5.554 -5.906 1.00 97.12 90 GLN A C 1
ATOM 746 O O . GLN A 1 90 ? 6.644 -5.624 -5.125 1.00 97.12 90 GLN A O 1
ATOM 751 N N . GLU A 1 91 ? 8.792 -6.021 -5.575 1.00 98.12 91 GLU A N 1
ATOM 752 C CA . GLU A 1 91 ? 9.038 -6.685 -4.285 1.00 98.12 91 GLU A CA 1
ATOM 753 C C . GLU A 1 91 ? 8.746 -5.762 -3.086 1.00 98.12 91 GLU A C 1
ATOM 755 O O . GLU A 1 91 ? 8.223 -6.205 -2.062 1.00 98.12 91 GLU A O 1
ATOM 760 N N . ILE A 1 92 ? 9.076 -4.469 -3.190 1.00 97.38 92 ILE A N 1
ATOM 761 C CA . ILE A 1 92 ? 8.778 -3.485 -2.139 1.00 97.38 92 ILE A CA 1
ATOM 762 C C . ILE A 1 92 ? 7.267 -3.239 -2.027 1.00 97.38 92 ILE A C 1
ATOM 764 O O . ILE A 1 92 ? 6.752 -3.188 -0.908 1.00 97.38 92 ILE A O 1
ATOM 768 N N . HIS A 1 93 ? 6.573 -3.107 -3.158 1.00 95.69 93 HIS A N 1
ATOM 769 C CA . HIS A 1 93 ? 5.118 -3.001 -3.238 1.00 95.69 93 HIS A CA 1
ATOM 770 C C . HIS A 1 93 ? 4.440 -4.199 -2.558 1.00 95.69 93 HIS A C 1
ATOM 772 O O . HIS A 1 93 ? 3.652 -4.009 -1.632 1.00 95.69 93 HIS A O 1
ATOM 778 N N . ASP A 1 94 ? 4.830 -5.425 -2.910 1.00 96.19 94 ASP A N 1
ATOM 779 C CA . ASP A 1 94 ? 4.246 -6.655 -2.363 1.00 96.19 94 ASP A CA 1
ATOM 780 C C . ASP A 1 94 ? 4.467 -6.757 -0.840 1.00 96.19 94 ASP A C 1
ATOM 782 O O . ASP A 1 94 ? 3.599 -7.186 -0.074 1.00 96.19 94 ASP A O 1
ATOM 786 N N . LEU A 1 95 ? 5.634 -6.314 -0.357 1.00 97.56 95 LEU A N 1
ATOM 787 C CA . LEU A 1 95 ? 5.912 -6.221 1.077 1.00 97.56 95 LEU A CA 1
ATOM 788 C C . LEU A 1 95 ? 5.052 -5.160 1.775 1.00 97.56 95 LEU A C 1
ATOM 790 O O . LEU A 1 95 ? 4.692 -5.350 2.941 1.00 97.56 95 LEU A O 1
ATOM 794 N N . ALA A 1 96 ? 4.755 -4.044 1.110 1.00 97.00 96 ALA A N 1
ATOM 795 C CA . ALA A 1 96 ? 3.899 -2.991 1.642 1.00 97.00 96 ALA A CA 1
ATOM 796 C C . ALA A 1 96 ? 2.436 -3.447 1.730 1.00 97.00 96 ALA A C 1
ATOM 798 O O . ALA A 1 96 ? 1.809 -3.245 2.770 1.00 97.00 96 ALA A O 1
ATOM 799 N N . GLU A 1 97 ? 1.935 -4.158 0.718 1.00 97.38 97 GLU A N 1
ATOM 800 C CA . GLU A 1 97 ? 0.615 -4.798 0.744 1.00 97.38 97 GLU A CA 1
ATOM 801 C C . GLU A 1 97 ? 0.494 -5.770 1.928 1.00 97.38 97 GLU A C 1
ATOM 803 O O . GLU A 1 97 ? -0.444 -5.687 2.724 1.00 97.38 97 GLU A O 1
ATOM 808 N N . LEU A 1 98 ? 1.496 -6.633 2.132 1.00 97.50 98 LEU A N 1
ATOM 809 C CA . LEU A 1 98 ? 1.512 -7.567 3.260 1.00 97.50 98 LEU A CA 1
ATOM 810 C C . LEU A 1 98 ? 1.495 -6.848 4.619 1.00 97.50 98 LEU A C 1
ATOM 812 O O . LEU A 1 98 ? 0.874 -7.327 5.572 1.00 97.50 98 LEU A O 1
ATOM 816 N N . ARG A 1 99 ? 2.199 -5.717 4.742 1.00 98.00 99 ARG A N 1
ATOM 817 C CA . ARG A 1 99 ? 2.185 -4.898 5.965 1.00 98.00 99 ARG A CA 1
ATOM 818 C C . ARG A 1 99 ? 0.820 -4.273 6.199 1.00 98.00 99 ARG A C 1
ATOM 820 O O . ARG A 1 99 ? 0.353 -4.309 7.334 1.00 98.00 99 ARG A O 1
ATOM 827 N N . LEU A 1 100 ? 0.183 -3.757 5.150 1.00 98.31 100 LEU A N 1
ATOM 828 C CA . LEU A 1 100 ? -1.172 -3.224 5.224 1.00 98.31 100 LEU A CA 1
ATOM 829 C C . LEU A 1 100 ? -2.156 -4.305 5.673 1.00 98.31 100 LEU A C 1
ATOM 831 O O . LEU A 1 100 ? -2.919 -4.074 6.610 1.00 98.31 100 LEU A O 1
ATOM 835 N N . LYS A 1 101 ? -2.063 -5.517 5.115 1.00 98.06 101 LYS A N 1
ATOM 836 C CA . LYS A 1 101 ? -2.890 -6.646 5.558 1.00 98.06 101 LYS A CA 1
ATOM 837 C C . LYS A 1 101 ? -2.706 -6.954 7.034 1.00 98.06 101 LYS A C 1
ATOM 839 O O . LYS A 1 101 ? -3.687 -7.065 7.758 1.00 98.06 101 LYS A O 1
ATOM 844 N N . ARG A 1 102 ? -1.460 -7.038 7.499 1.00 98.19 102 ARG A N 1
ATOM 845 C CA . ARG A 1 102 ? -1.172 -7.285 8.919 1.00 98.19 102 ARG A CA 1
ATOM 846 C C . ARG A 1 102 ? -1.716 -6.187 9.827 1.00 98.19 102 ARG A C 1
ATOM 848 O O . ARG A 1 102 ? -2.219 -6.504 10.895 1.00 98.19 102 ARG A O 1
ATOM 855 N N . ALA A 1 103 ? -1.629 -4.922 9.418 1.00 98.44 103 ALA A N 1
ATOM 856 C CA . ALA A 1 103 ? -2.180 -3.818 10.199 1.00 98.44 103 ALA A CA 1
ATOM 857 C C . ALA A 1 103 ? -3.707 -3.937 10.341 1.00 98.44 103 ALA A C 1
ATOM 859 O O . ALA A 1 103 ? -4.235 -3.766 11.436 1.00 98.44 103 ALA A O 1
ATOM 860 N N . VAL A 1 104 ? -4.406 -4.305 9.262 1.00 98.19 104 VAL A N 1
ATOM 861 C CA . VAL A 1 104 ? -5.849 -4.587 9.304 1.00 98.19 104 VAL A CA 1
ATOM 862 C C . VAL A 1 104 ? -6.143 -5.801 10.191 1.00 98.19 104 VAL A C 1
ATOM 864 O O . VAL A 1 104 ? -6.976 -5.700 11.089 1.00 98.19 104 VAL A O 1
ATOM 867 N N . ASP A 1 105 ? -5.430 -6.917 10.011 1.00 97.81 105 ASP A N 1
ATOM 868 C CA . ASP A 1 105 ? -5.613 -8.138 10.810 1.00 97.81 105 ASP A CA 1
ATOM 869 C C . ASP A 1 105 ? -5.410 -7.861 12.319 1.00 97.81 105 ASP A C 1
ATOM 871 O O . ASP A 1 105 ? -6.220 -8.288 13.141 1.00 97.81 105 ASP A O 1
ATOM 875 N N . ASN A 1 106 ? -4.404 -7.059 12.696 1.00 97.88 106 ASN A N 1
ATOM 876 C CA . ASN A 1 106 ? -4.171 -6.643 14.086 1.00 97.88 106 ASN A CA 1
ATOM 877 C C . ASN A 1 106 ? -5.363 -5.868 14.680 1.00 97.88 106 ASN A C 1
ATOM 879 O O . ASN A 1 106 ? -5.666 -6.007 15.867 1.00 97.88 106 ASN A O 1
ATOM 883 N N . ILE A 1 107 ? -6.043 -5.043 13.875 1.00 98.19 107 ILE A N 1
ATOM 884 C CA . ILE A 1 107 ? -7.244 -4.307 14.299 1.00 98.19 107 ILE A CA 1
ATOM 885 C C . ILE A 1 107 ? -8.417 -5.273 14.502 1.00 98.19 107 ILE A C 1
ATOM 887 O O . ILE A 1 107 ? -9.142 -5.147 15.489 1.00 98.19 107 ILE A O 1
ATOM 891 N N . LEU A 1 108 ? -8.580 -6.270 13.626 1.00 97.44 108 LEU A N 1
ATOM 892 C CA . LEU A 1 108 ? -9.584 -7.326 13.796 1.00 97.44 108 LEU A CA 1
ATOM 893 C C . LEU A 1 108 ? -9.358 -8.105 15.097 1.00 97.44 108 LEU A C 1
ATOM 895 O O . LEU A 1 108 ? -10.292 -8.282 15.880 1.00 97.44 108 LEU A O 1
ATOM 899 N N . GLU A 1 109 ? -8.118 -8.527 15.353 1.00 96.94 109 GLU A N 1
ATOM 900 C CA . GLU A 1 109 ? -7.722 -9.253 16.567 1.00 96.94 109 GLU A CA 1
ATOM 901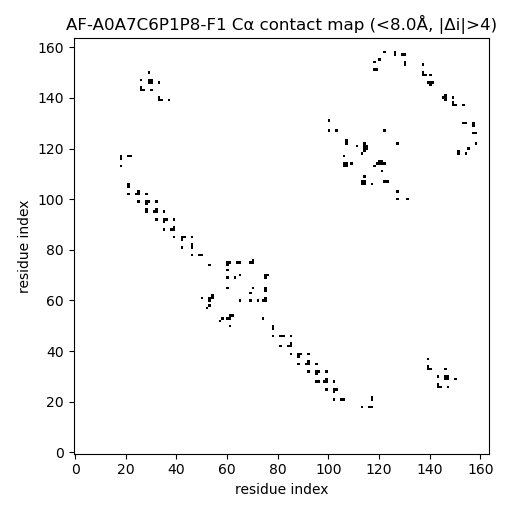 C C . GLU A 1 109 ? -7.898 -8.420 17.845 1.00 96.94 109 GLU A C 1
ATOM 903 O O . GLU A 1 109 ? -8.146 -8.969 18.922 1.00 96.94 109 GLU A O 1
ATOM 908 N N . ALA A 1 110 ? -7.800 -7.091 17.746 1.00 95.75 110 ALA A N 1
ATOM 909 C CA . ALA A 1 110 ? -8.037 -6.179 18.860 1.00 95.75 110 ALA A CA 1
ATOM 910 C C . ALA A 1 110 ? -9.524 -6.046 19.245 1.00 95.75 110 ALA A C 1
ATOM 912 O O . ALA A 1 110 ? -9.807 -5.550 20.337 1.00 95.75 110 ALA A O 1
ATOM 913 N N . GLY A 1 111 ? -10.443 -6.539 18.411 1.00 95.56 111 GLY A N 1
ATOM 914 C CA . GLY A 1 111 ? -11.870 -6.653 18.703 1.00 95.56 111 GLY A CA 1
ATOM 915 C C . GLY A 1 111 ? -12.736 -5.536 18.116 1.00 95.56 111 GLY A C 1
ATOM 916 O O . GLY A 1 111 ? -12.256 -4.581 17.511 1.00 95.56 111 GLY A O 1
ATOM 917 N N . GLU A 1 112 ? -14.049 -5.675 18.304 1.00 96.00 112 GLU A N 1
ATOM 918 C CA . GLU A 1 112 ? -15.083 -4.804 17.722 1.00 96.00 112 GLU A CA 1
ATOM 919 C C . GLU A 1 112 ? -14.894 -3.318 18.072 1.00 96.00 112 GLU A C 1
ATOM 921 O O . GLU A 1 112 ? -15.096 -2.444 17.230 1.00 96.00 112 GLU A O 1
ATOM 926 N N . GLU A 1 113 ? -14.476 -3.022 19.305 1.00 96.06 113 GLU A N 1
ATOM 927 C CA . GLU A 1 113 ? -14.263 -1.649 19.769 1.00 96.06 113 GLU A CA 1
ATOM 928 C C . GLU A 1 113 ? -13.120 -0.961 19.006 1.00 96.06 113 GLU A C 1
ATOM 930 O O . GLU A 1 113 ? -13.292 0.156 18.521 1.00 96.06 113 GLU A O 1
ATOM 935 N N . ALA A 1 114 ? -12.005 -1.669 18.790 1.00 96.44 114 ALA A N 1
ATOM 936 C CA . ALA A 1 114 ? -10.879 -1.172 17.998 1.00 96.44 114 ALA A CA 1
ATOM 937 C C . ALA A 1 114 ? -11.283 -0.923 16.538 1.00 96.44 114 ALA A C 1
ATOM 939 O O . ALA A 1 114 ? -10.937 0.102 15.953 1.00 96.44 114 ALA A O 1
ATOM 940 N N . GLN A 1 115 ? -12.047 -1.847 15.951 1.00 97.19 115 GLN A N 1
ATOM 941 C CA . GLN A 1 115 ? -12.528 -1.720 14.576 1.00 97.19 115 GLN A CA 1
ATOM 942 C C . GLN A 1 115 ? -13.420 -0.485 14.407 1.00 97.19 115 GLN A C 1
ATOM 944 O O . GLN A 1 115 ? -13.205 0.317 13.498 1.00 97.19 115 GLN A O 1
ATOM 949 N N . LYS A 1 116 ? -14.376 -0.272 15.316 1.00 96.12 116 LYS A N 1
ATOM 950 C CA . LYS A 1 116 ? -15.251 0.907 15.286 1.00 96.12 116 LYS A CA 1
ATOM 951 C C . LYS A 1 116 ? -14.481 2.211 15.472 1.00 96.12 116 LYS A C 1
ATOM 953 O O . LYS A 1 116 ? 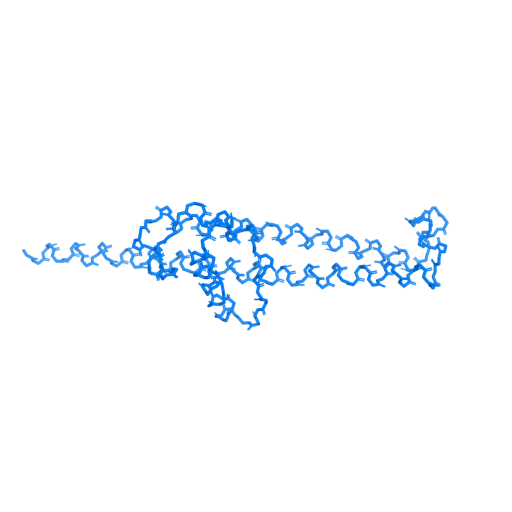-14.783 3.176 14.780 1.00 96.12 116 LYS A O 1
ATOM 958 N N . GLU A 1 117 ? -13.488 2.234 16.353 1.00 96.31 117 GLU A N 1
ATOM 959 C CA . GLU A 1 117 ? -12.697 3.435 16.648 1.00 96.31 117 GLU A CA 1
ATOM 960 C C . GLU A 1 117 ? -11.692 3.797 15.538 1.00 96.31 117 GLU A C 1
ATOM 962 O O . GLU A 1 117 ? -11.367 4.969 15.336 1.00 96.31 117 GLU A O 1
ATOM 967 N N . ILE A 1 118 ? -11.169 2.803 14.816 1.00 96.38 118 ILE A N 1
ATOM 968 C CA . ILE A 1 118 ? -10.113 3.010 13.814 1.00 96.38 118 ILE A CA 1
ATOM 969 C C . ILE A 1 118 ? -10.683 3.017 12.395 1.00 96.38 118 ILE A C 1
ATOM 971 O O . ILE A 1 118 ? -10.382 3.923 11.619 1.00 96.38 118 ILE A O 1
ATOM 975 N N . LEU A 1 119 ? -11.520 2.033 12.056 1.00 96.19 119 LEU A N 1
ATOM 976 C CA . LEU A 1 119 ? -12.108 1.874 10.722 1.00 96.19 119 LEU A CA 1
ATOM 977 C C . LEU A 1 119 ? -13.453 2.608 10.592 1.00 96.19 119 LEU A C 1
ATOM 979 O O . LEU A 1 119 ? -13.867 2.986 9.494 1.00 96.19 119 LEU A O 1
ATOM 983 N N . GLY A 1 120 ? -14.154 2.821 11.709 1.00 95.56 120 GLY A N 1
ATOM 984 C CA . GLY A 1 120 ? -15.507 3.383 11.725 1.00 95.56 120 GLY A CA 1
ATOM 985 C C . GLY A 1 120 ? -16.617 2.352 11.494 1.00 95.56 120 GLY A C 1
ATOM 986 O O . GLY A 1 120 ? -17.781 2.733 11.386 1.00 95.56 120 GLY A O 1
ATOM 987 N N . LEU A 1 121 ? -16.277 1.065 11.394 1.00 95.69 121 LEU A N 1
ATOM 988 C CA . LEU A 1 121 ? -17.210 -0.048 11.230 1.00 95.69 121 LEU A CA 1
ATOM 989 C C . LEU A 1 121 ? -16.583 -1.356 11.717 1.00 95.69 121 LEU A C 1
ATOM 991 O O . LEU A 1 121 ? -15.367 -1.468 11.828 1.00 95.69 121 LEU A O 1
ATOM 995 N N . GLU A 1 122 ? -17.432 -2.346 11.970 1.00 96.19 122 GLU A N 1
ATOM 996 C CA . GLU A 1 122 ? -17.011 -3.726 12.197 1.00 96.19 122 GLU A CA 1
ATOM 997 C C . GLU A 1 122 ? -16.933 -4.464 10.854 1.00 96.19 122 GLU A C 1
ATOM 999 O O . GLU A 1 122 ? -17.842 -4.358 10.025 1.00 96.19 122 GLU A O 1
ATOM 1004 N N . ILE A 1 123 ? -15.855 -5.214 10.645 1.00 95.56 123 ILE A N 1
ATOM 1005 C CA . ILE A 1 123 ? -15.622 -6.046 9.466 1.00 95.56 123 ILE A CA 1
ATOM 1006 C C . ILE A 1 123 ? -15.155 -7.443 9.888 1.00 95.56 123 ILE A C 1
ATOM 1008 O O . ILE A 1 123 ? -14.606 -7.652 10.967 1.00 95.56 123 ILE A O 1
ATOM 1012 N N . ASN A 1 124 ? -15.364 -8.425 9.016 1.00 95.31 124 ASN A N 1
ATOM 1013 C CA . ASN A 1 124 ? -14.908 -9.799 9.224 1.00 95.31 124 ASN A CA 1
ATOM 1014 C C . ASN A 1 124 ? -13.801 -10.168 8.220 1.00 95.31 124 ASN A C 1
ATOM 1016 O O . ASN A 1 124 ? -13.480 -9.393 7.318 1.00 95.31 124 ASN A O 1
ATOM 1020 N N . GLN A 1 125 ? -13.243 -11.376 8.352 1.00 95.75 125 GLN A N 1
ATOM 1021 C CA . GLN A 1 125 ? -12.168 -11.842 7.468 1.00 95.75 125 GLN A CA 1
ATOM 1022 C C . GLN A 1 125 ? -12.573 -11.862 5.985 1.00 95.75 125 GLN A C 1
ATOM 1024 O O . GLN A 1 125 ? -11.752 -11.556 5.132 1.00 95.75 125 GLN A O 1
ATOM 1029 N N . GLU A 1 126 ? -13.837 -12.157 5.666 1.00 95.44 126 GLU A N 1
ATOM 1030 C CA . GLU A 1 126 ? -14.318 -12.156 4.278 1.00 95.44 126 GLU A CA 1
ATOM 1031 C C . GLU A 1 126 ? -14.274 -10.751 3.658 1.00 95.44 126 GLU A C 1
ATOM 1033 O O . GLU A 1 126 ? -13.927 -10.595 2.489 1.00 95.44 126 GLU A O 1
ATOM 1038 N N . VAL A 1 127 ? -14.597 -9.711 4.432 1.00 95.44 127 VAL A N 1
ATOM 1039 C CA . VAL A 1 127 ? -14.459 -8.319 3.982 1.00 95.44 127 VAL A CA 1
ATOM 1040 C C . VAL A 1 127 ? -12.987 -7.952 3.809 1.00 95.44 127 VAL A C 1
ATOM 1042 O O . VAL A 1 127 ? -12.651 -7.311 2.818 1.00 95.44 127 VAL A O 1
ATOM 1045 N N . VAL A 1 128 ? -12.108 -8.393 4.716 1.00 96.50 128 VAL A N 1
ATOM 1046 C CA . VAL A 1 128 ? -10.655 -8.208 4.568 1.00 96.50 128 VAL A CA 1
ATOM 1047 C C . VAL A 1 128 ? -10.163 -8.826 3.266 1.00 96.50 128 VAL A C 1
ATOM 1049 O O . VAL A 1 128 ? -9.524 -8.137 2.480 1.00 96.50 128 VAL A O 1
ATOM 1052 N N . ASP A 1 129 ? -10.509 -10.077 2.983 1.00 96.25 129 ASP A N 1
ATOM 1053 C CA . ASP A 1 129 ? -10.069 -10.747 1.758 1.00 96.25 129 ASP A CA 1
ATOM 1054 C C . ASP A 1 129 ? -10.514 -9.959 0.509 1.00 96.25 129 ASP A C 1
ATOM 1056 O O . ASP A 1 129 ? -9.706 -9.701 -0.380 1.00 96.25 129 ASP A O 1
ATOM 1060 N N . ARG A 1 130 ? -11.750 -9.439 0.496 1.00 95.50 130 ARG A N 1
ATOM 1061 C CA . ARG A 1 130 ? -12.271 -8.595 -0.597 1.00 95.50 130 ARG A CA 1
ATOM 1062 C C . ARG A 1 130 ? -11.570 -7.243 -0.739 1.00 95.50 130 ARG A C 1
ATOM 1064 O O . ARG A 1 130 ? -11.474 -6.749 -1.860 1.00 95.50 130 ARG A O 1
ATOM 1071 N N . ILE A 1 131 ? -11.143 -6.629 0.369 1.00 95.44 131 ILE A N 1
ATOM 1072 C CA . ILE A 1 131 ? -10.359 -5.381 0.373 1.00 95.44 131 ILE A CA 1
ATOM 1073 C C . ILE A 1 131 ? -9.041 -5.623 -0.362 1.00 95.44 131 ILE A C 1
ATOM 1075 O O . ILE A 1 131 ? -8.686 -4.834 -1.230 1.00 95.44 131 ILE A O 1
ATOM 1079 N N . PHE A 1 132 ? -8.351 -6.726 -0.058 1.00 95.81 132 PHE A N 1
ATOM 1080 C CA . PHE A 1 132 ? -7.059 -7.046 -0.670 1.00 95.81 132 PHE A CA 1
ATOM 1081 C C . PHE A 1 132 ? -7.189 -7.561 -2.108 1.00 95.81 132 PHE A C 1
ATOM 1083 O O . PHE A 1 132 ? -6.357 -7.233 -2.945 1.00 95.81 132 PHE A O 1
ATOM 1090 N N . GLU A 1 133 ? -8.270 -8.268 -2.443 1.00 94.50 133 GLU A N 1
ATOM 1091 C CA . GLU A 1 133 ? -8.577 -8.644 -3.830 1.00 94.50 133 GLU A CA 1
ATOM 1092 C C . GLU A 1 133 ? -8.814 -7.436 -4.746 1.00 94.50 133 GLU A C 1
ATOM 1094 O O . GLU A 1 133 ? -8.551 -7.535 -5.938 1.00 94.50 133 GLU A O 1
ATOM 1099 N N . GLN A 1 134 ? -9.317 -6.318 -4.212 1.00 93.56 134 GLN A N 1
ATOM 1100 C CA . GLN A 1 134 ? -9.641 -5.096 -4.964 1.00 93.56 134 GLN A CA 1
ATOM 1101 C C . GLN A 1 134 ? -8.700 -3.933 -4.633 1.00 93.56 134 GLN A C 1
ATOM 1103 O O . GLN A 1 134 ? -8.999 -2.789 -4.958 1.00 93.56 134 GLN A O 1
ATOM 1108 N N . LEU A 1 135 ? -7.572 -4.187 -3.967 1.00 92.31 135 LEU A N 1
ATOM 1109 C CA . LEU A 1 135 ? -6.733 -3.111 -3.435 1.00 92.31 135 LEU A CA 1
ATOM 1110 C C . LEU A 1 135 ? -6.156 -2.208 -4.536 1.00 92.31 135 LEU A C 1
ATOM 1112 O O . LEU A 1 135 ? -5.935 -1.025 -4.306 1.00 92.31 135 LEU A O 1
ATOM 1116 N N . TYR A 1 136 ? -5.999 -2.743 -5.749 1.00 83.94 136 TYR A N 1
ATOM 1117 C CA . TYR A 1 136 ? -5.584 -1.990 -6.934 1.00 83.94 136 TYR A CA 1
ATOM 1118 C C . TYR A 1 136 ? -6.585 -0.896 -7.361 1.00 83.94 136 TYR A C 1
ATOM 1120 O O . TYR A 1 136 ? -6.204 -0.002 -8.112 1.00 83.94 136 TYR A O 1
ATOM 1128 N N . ASP A 1 137 ? -7.845 -0.952 -6.907 1.00 85.31 137 ASP A N 1
ATOM 1129 C CA . ASP A 1 137 ? -8.856 0.092 -7.139 1.00 85.31 137 ASP A CA 1
ATOM 1130 C C . ASP A 1 137 ? -8.688 1.290 -6.185 1.00 85.31 137 ASP A C 1
ATOM 1132 O O . ASP A 1 137 ? -9.371 2.306 -6.336 1.00 85.31 137 ASP A O 1
ATOM 1136 N N . LEU A 1 138 ? -7.805 1.190 -5.183 1.00 85.88 138 LEU A N 1
ATOM 1137 C CA . LEU A 1 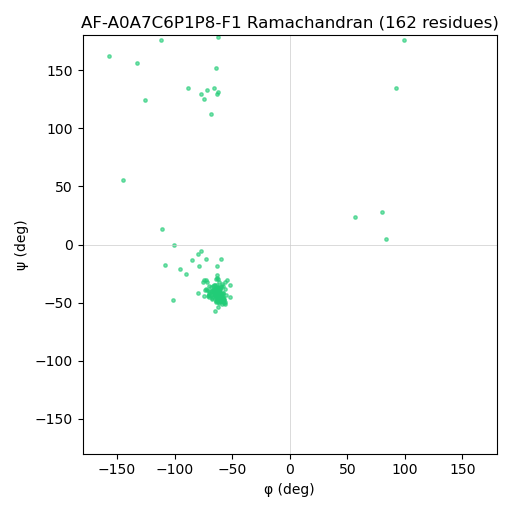138 ? -7.512 2.289 -4.272 1.00 85.88 138 LEU A CA 1
ATOM 1138 C C . LEU A 1 138 ? -6.784 3.409 -5.025 1.00 85.88 138 LEU A C 1
ATOM 1140 O O . LEU A 1 138 ? -5.630 3.268 -5.431 1.00 85.88 138 LEU A O 1
ATOM 1144 N N . GLU A 1 139 ? -7.459 4.546 -5.183 1.00 79.56 139 GLU A N 1
ATOM 1145 C CA . GLU A 1 139 ? -6.878 5.714 -5.839 1.00 79.56 139 GLU A CA 1
ATOM 1146 C C . GLU A 1 139 ? -5.710 6.295 -5.033 1.00 79.56 139 GLU A C 1
ATOM 1148 O O . GLU A 1 139 ? -5.811 6.524 -3.824 1.00 79.56 139 GLU A O 1
ATOM 1153 N N . TYR A 1 140 ? -4.614 6.606 -5.729 1.00 79.44 140 TYR A N 1
ATOM 1154 C CA . TYR A 1 140 ? -3.492 7.323 -5.135 1.00 79.44 140 TYR A CA 1
ATOM 1155 C C . TYR A 1 140 ? -3.917 8.729 -4.694 1.00 79.44 140 TYR A C 1
ATOM 1157 O O . TYR A 1 140 ? -4.457 9.509 -5.485 1.00 79.44 140 TYR A O 1
ATOM 1165 N N . ARG A 1 141 ? -3.608 9.085 -3.444 1.00 82.25 141 ARG A N 1
ATOM 1166 C CA . ARG A 1 141 ? -3.791 10.437 -2.903 1.00 82.25 141 ARG A CA 1
ATOM 1167 C C . ARG A 1 141 ? -2.469 10.933 -2.331 1.00 82.25 141 ARG A C 1
ATOM 1169 O O . ARG A 1 141 ? -1.856 10.282 -1.488 1.00 82.25 141 ARG A O 1
ATOM 1176 N N . TYR A 1 142 ? -2.023 12.091 -2.811 1.00 61.91 142 TYR A N 1
ATOM 1177 C CA . TYR A 1 142 ? -0.821 12.740 -2.296 1.00 61.91 142 TYR A CA 1
ATOM 1178 C C . TYR A 1 142 ? -1.141 13.302 -0.905 1.00 61.91 142 TYR A C 1
ATOM 1180 O O . TYR A 1 142 ? -2.150 13.975 -0.761 1.00 61.91 142 TYR A O 1
ATOM 1188 N N . HIS A 1 143 ? -0.274 13.061 0.085 1.00 79.69 143 HIS A N 1
ATOM 1189 C CA . HIS A 1 143 ? -0.445 13.357 1.524 1.00 79.69 143 HIS A CA 1
ATOM 1190 C C . HIS A 1 143 ? -1.029 12.220 2.377 1.00 79.69 143 HIS A C 1
ATOM 1192 O O . HIS A 1 143 ? -2.033 11.597 2.055 1.00 79.69 143 HIS A O 1
ATOM 1198 N N . MET A 1 144 ? -0.395 12.005 3.538 1.00 84.50 144 MET A N 1
ATOM 1199 C CA . MET A 1 144 ? -0.687 10.871 4.422 1.00 84.50 144 MET A CA 1
ATOM 1200 C C . MET A 1 144 ? -2.126 10.836 4.946 1.00 84.50 144 MET A C 1
ATOM 1202 O O . MET A 1 144 ? -2.700 9.758 5.052 1.00 84.50 144 MET A O 1
ATOM 1206 N N . GLU A 1 145 ? -2.693 11.990 5.315 1.00 88.19 145 GLU A N 1
ATOM 1207 C CA . GLU A 1 145 ? -4.076 12.039 5.815 1.00 88.19 145 GLU A CA 1
ATOM 1208 C C . GLU A 1 145 ? -5.069 11.680 4.715 1.00 88.19 145 GLU A C 1
ATOM 1210 O O . GLU A 1 145 ? -5.943 10.851 4.932 1.00 88.19 145 GLU A O 1
ATOM 1215 N N . GLU A 1 146 ? -4.890 12.235 3.516 1.00 89.31 146 GLU A N 1
ATOM 1216 C CA . GLU A 1 146 ? -5.790 11.986 2.390 1.00 89.31 146 GLU A CA 1
ATOM 1217 C C . GLU A 1 146 ? -5.742 10.519 1.950 1.00 89.31 146 GLU A C 1
ATOM 1219 O O . GLU A 1 146 ? -6.788 9.926 1.685 1.00 89.31 146 GLU A O 1
ATOM 1224 N N . ALA A 1 147 ? -4.548 9.913 1.920 1.00 91.12 147 ALA A N 1
ATOM 1225 C CA . ALA A 1 147 ? -4.371 8.490 1.635 1.00 91.12 147 ALA A CA 1
ATOM 1226 C C . ALA A 1 147 ? -5.048 7.607 2.693 1.00 91.12 147 ALA A C 1
ATOM 1228 O O . ALA A 1 147 ? -5.732 6.641 2.355 1.00 91.12 147 ALA A O 1
ATOM 1229 N N . TYR A 1 148 ? -4.899 7.954 3.974 1.00 95.12 148 TYR A N 1
ATOM 1230 C CA . TYR A 1 148 ? -5.542 7.233 5.068 1.00 95.12 148 TYR A CA 1
ATOM 1231 C C . TYR A 1 148 ? -7.069 7.335 5.008 1.00 95.12 148 TYR A C 1
ATOM 1233 O O . TYR A 1 148 ? -7.756 6.317 5.052 1.00 95.12 148 TYR A O 1
ATOM 1241 N N . GLU A 1 149 ? -7.607 8.543 4.850 1.00 94.31 149 GLU A N 1
ATOM 1242 C CA . GLU A 1 149 ? -9.044 8.775 4.698 1.00 94.31 149 GLU A CA 1
ATOM 1243 C C . GLU A 1 149 ? -9.600 8.050 3.467 1.00 94.31 149 GLU A C 1
ATOM 1245 O O . GLU A 1 149 ? -10.633 7.389 3.564 1.00 94.31 149 GLU A O 1
ATOM 1250 N N . GLY A 1 150 ? -8.882 8.090 2.341 1.00 94.38 150 GLY A N 1
ATOM 1251 C CA . GLY A 1 150 ? -9.249 7.368 1.122 1.00 94.38 150 GLY A CA 1
ATOM 1252 C C . GLY A 1 150 ? -9.286 5.857 1.310 1.00 94.38 150 GLY A C 1
ATOM 1253 O O . GLY A 1 150 ? -10.218 5.202 0.847 1.00 94.38 150 GLY A O 1
ATOM 1254 N N . PHE A 1 151 ? -8.338 5.297 2.060 1.00 96.56 151 PHE A N 1
ATOM 1255 C CA . PHE A 1 151 ? -8.388 3.887 2.431 1.00 96.56 151 PHE A CA 1
ATOM 1256 C C . PHE A 1 151 ? -9.606 3.568 3.309 1.00 96.56 151 PHE A C 1
ATOM 1258 O O . PHE A 1 151 ? -10.282 2.569 3.074 1.00 96.56 151 PHE A O 1
ATOM 1265 N N . LEU A 1 152 ? -9.943 4.412 4.289 1.00 96.31 152 LEU A N 1
ATOM 1266 C CA . LEU A 1 152 ? -11.133 4.199 5.122 1.00 96.31 152 LEU A CA 1
ATO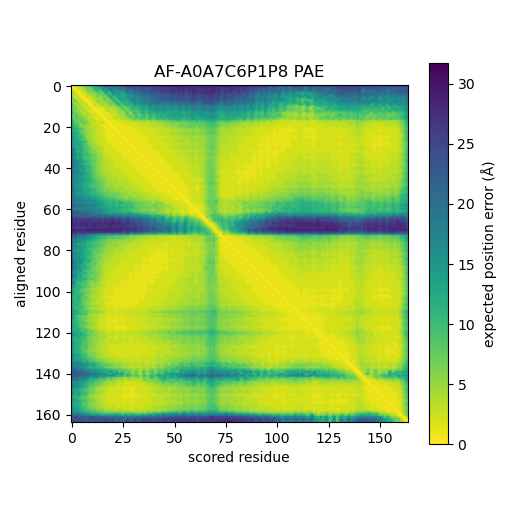M 1267 C C . LEU A 1 152 ? -12.440 4.272 4.317 1.00 96.31 152 LEU A C 1
ATOM 1269 O O . LEU A 1 152 ? -13.371 3.511 4.589 1.00 96.31 152 LEU A O 1
ATOM 1273 N N . GLU A 1 153 ? -12.526 5.177 3.341 1.00 95.19 153 GLU A N 1
ATOM 1274 C CA . GLU A 1 153 ? -13.637 5.248 2.383 1.00 95.19 153 GLU A CA 1
ATOM 1275 C C . GLU A 1 153 ? -13.725 3.960 1.558 1.00 95.19 153 GLU A C 1
ATOM 1277 O O . GLU A 1 153 ? -14.781 3.331 1.513 1.00 95.19 153 GLU A O 1
ATOM 1282 N N . PHE A 1 154 ? -12.598 3.503 1.010 1.00 95.31 154 PHE A N 1
ATOM 1283 C CA . PHE A 1 154 ? -12.508 2.252 0.262 1.00 95.31 154 PHE A CA 1
ATOM 1284 C C . PHE A 1 154 ? -12.974 1.043 1.088 1.00 95.31 154 PHE A C 1
ATOM 1286 O O . PHE A 1 154 ? -13.798 0.254 0.625 1.00 95.31 154 PHE A O 1
ATOM 1293 N N . VAL A 1 155 ? -12.526 0.917 2.341 1.00 95.56 155 VAL A N 1
ATOM 1294 C CA . VAL A 1 155 ? -12.958 -0.158 3.251 1.00 95.56 155 VAL A CA 1
ATOM 1295 C C . VAL A 1 155 ? -14.476 -0.142 3.451 1.00 95.56 155 VAL A C 1
ATOM 1297 O O . VAL A 1 155 ? -15.116 -1.194 3.379 1.00 95.56 155 VAL A O 1
ATOM 1300 N N . LYS A 1 156 ? -15.070 1.037 3.674 1.00 94.62 156 LYS A N 1
ATOM 1301 C CA . LYS A 1 156 ? -16.526 1.193 3.843 1.00 94.62 156 LYS A CA 1
ATOM 1302 C C . LYS A 1 156 ? -17.287 0.805 2.581 1.00 94.62 156 LYS A C 1
ATOM 1304 O O . LYS A 1 156 ? -18.298 0.108 2.675 1.00 94.62 156 LYS A O 1
ATOM 1309 N N . ASP A 1 157 ? -16.782 1.197 1.418 1.00 94.19 157 ASP A N 1
ATOM 1310 C CA . ASP A 1 157 ? -17.382 0.864 0.129 1.00 94.19 157 ASP A CA 1
ATOM 1311 C C . ASP A 1 157 ? -17.352 -0.645 -0.135 1.00 94.19 157 ASP A C 1
ATOM 1313 O O . ASP A 1 157 ? -18.360 -1.227 -0.543 1.00 94.19 157 ASP A O 1
ATOM 1317 N N . ILE A 1 158 ? -16.229 -1.314 0.138 1.00 94.00 158 ILE A N 1
ATOM 1318 C CA . ILE A 1 158 ? -16.121 -2.772 -0.002 1.00 94.00 158 ILE A CA 1
ATOM 1319 C C . ILE A 1 158 ? -17.036 -3.493 0.992 1.00 94.00 158 ILE A C 1
ATOM 1321 O O . ILE A 1 158 ? -17.744 -4.425 0.600 1.00 94.00 158 ILE A O 1
ATOM 1325 N N . ALA A 1 159 ? -17.080 -3.049 2.249 1.00 92.06 159 ALA A N 1
ATOM 1326 C CA . ALA A 1 159 ? -17.952 -3.627 3.269 1.00 92.06 159 ALA A CA 1
ATOM 1327 C C . ALA A 1 159 ? -19.447 -3.463 2.934 1.00 92.06 159 ALA A C 1
ATOM 1329 O O . ALA A 1 159 ? -20.240 -4.355 3.229 1.00 92.06 159 ALA A O 1
ATOM 1330 N N . GLY A 1 160 ? -19.831 -2.351 2.296 1.00 86.75 160 GLY A N 1
ATOM 1331 C CA . GLY A 1 160 ? -21.209 -2.060 1.890 1.00 86.75 160 GLY A CA 1
ATOM 1332 C C . GLY A 1 160 ? -21.675 -2.773 0.615 1.00 86.75 160 GLY A C 1
ATOM 1333 O O . GLY A 1 160 ? -22.879 -2.887 0.384 1.00 86.75 160 GLY A O 1
ATOM 1334 N N . LYS A 1 161 ? -20.756 -3.269 -0.221 1.00 79.88 161 LYS A N 1
ATOM 1335 C CA . LYS A 1 161 ? -21.091 -4.065 -1.411 1.00 79.88 161 LYS A CA 1
ATOM 1336 C C . LYS A 1 161 ? -21.511 -5.480 -0.989 1.00 79.88 161 LYS A C 1
ATOM 1338 O O . LYS A 1 161 ? -20.730 -6.180 -0.340 1.00 79.88 161 LYS A O 1
ATOM 1343 N N . GLU A 1 162 ? -22.693 -5.933 -1.411 1.00 56.94 162 GLU A N 1
ATOM 1344 C CA . GLU A 1 162 ? -23.052 -7.359 -1.370 1.00 56.94 162 GLU A CA 1
ATOM 1345 C C . GLU A 1 162 ? -22.129 -8.163 -2.305 1.00 56.94 162 GLU A C 1
ATOM 1347 O O . GLU A 1 162 ? -21.587 -7.631 -3.278 1.00 56.94 162 GLU A O 1
ATOM 1352 N N . LYS A 1 163 ? -21.904 -9.442 -1.985 1.00 50.94 163 LYS A N 1
ATOM 1353 C CA . LYS A 1 163 ? -21.079 -10.338 -2.804 1.00 50.94 163 LYS A CA 1
ATOM 1354 C C . LYS A 1 163 ? -21.735 -10.497 -4.192 1.00 50.94 163 LYS A C 1
ATOM 1356 O O . LYS A 1 163 ? -22.944 -10.734 -4.218 1.00 50.94 163 LYS A O 1
ATOM 1361 N N . PRO A 1 164 ? -20.999 -10.340 -5.307 1.00 52.12 164 PRO A N 1
ATOM 1362 C CA . PRO A 1 164 ? -21.547 -10.591 -6.640 1.00 52.12 164 PRO A CA 1
ATOM 1363 C C . PRO A 1 164 ? -21.989 -12.049 -6.829 1.00 52.12 164 PRO A C 1
ATOM 1365 O O . PRO A 1 164 ? -21.394 -12.949 -6.188 1.00 52.12 164 PRO A O 1
#

Sequence (164 aa):
MEEIKEVWDTEREAMEDKFEKLRDELKIAVCQYSDYNDYWGMLEGLLESYDESLEHYDFEAWFSGGGKDSRGKLTVRAMKMLRLTTGLFQEIHDLAELRLKRAVDNILEAGEEAQKEILGLEINQEVVDRIFEQLYDLEYRYHMEEAYEGFLEFVKDIAGKEKP